Protein AF-A0A521JVL0-F1 (afdb_monomer_lite)

Radius of gyration: 16.1 Å; chains: 1; bounding box: 39×30×49 Å

Sequence (131 aa):
MHHPGLHKSHHSSQDGKTDFMKRCHPILRPGGVFVVFDPYPGDGETREAFVRRWWTHIQETWKDLSPEELTLVHDHIMGCDFPESPSTLDDFAHKAGLRGRKPSGHRRMVFMPCAHSLRDDGAPVCVRRAG

Foldseek 3Di:
DDDPDDDPQQQDDLVRLLVVLLVVFVVADFQGEDEDEDAADAVVGDLVNRLVVVLVVCVVPVPPDDPVRNVVVNCCSVPRGRHYHPVSSQVSNVSSQEHDDDPDRGYYYDYDYPQPVADPVSDGPRPDDDD

pLDDT: mean 73.32, std 21.66, range [28.56, 94.94]

Secondary structure (DSSP, 8-state):
----PPP-GGGS-HHHHHHHHHHHHHHSPTT-EEEEES--PPTT--HHHHHHHHHHHHHHH-TTS-HHHHHHHHHHHHHH-----HHHHHHHHHHTT-B-S-SSSS-EEEEE--TTSS-TT------PPP-

Structure (mmCIF, N/CA/C/O backbone):
data_AF-A0A521JVL0-F1
#
_entry.id   AF-A0A521JVL0-F1
#
loop_
_atom_site.group_PDB
_atom_site.id
_atom_site.type_symbol
_atom_site.label_atom_id
_atom_site.label_alt_id
_atom_site.label_comp_id
_atom_site.label_asym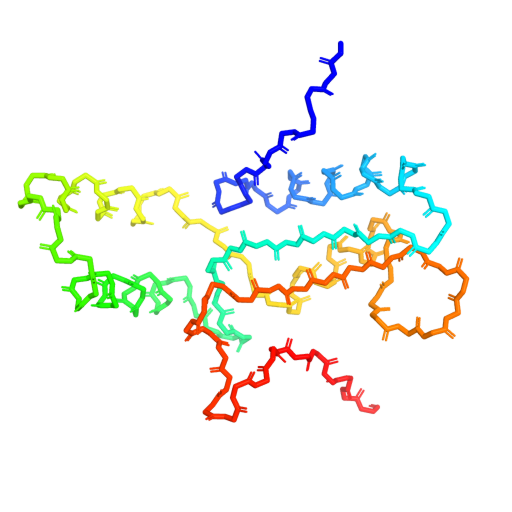_id
_atom_site.label_entity_id
_atom_site.label_seq_id
_atom_site.pdbx_PDB_ins_code
_atom_site.Cartn_x
_atom_site.Cartn_y
_atom_site.Cartn_z
_atom_site.occupancy
_atom_site.B_iso_or_equiv
_atom_site.auth_seq_id
_atom_site.auth_comp_id
_atom_site.auth_asym_id
_atom_site.auth_atom_id
_atom_site.pdbx_PDB_model_num
ATOM 1 N N . MET A 1 1 ? -26.092 3.501 -6.195 1.00 28.56 1 MET A N 1
ATOM 2 C CA . MET A 1 1 ? -25.568 2.157 -5.869 1.00 28.56 1 MET A CA 1
ATOM 3 C C . MET A 1 1 ? -24.051 2.229 -5.939 1.00 28.56 1 MET A C 1
ATOM 5 O O . MET A 1 1 ? -23.532 2.439 -7.024 1.00 28.56 1 MET A O 1
ATOM 9 N N . HIS A 1 2 ? -23.343 2.151 -4.811 1.00 35.19 2 HIS A N 1
ATOM 10 C CA . HIS A 1 2 ? -21.887 1.994 -4.842 1.00 35.19 2 HIS A CA 1
ATOM 11 C C . HIS A 1 2 ? -21.589 0.514 -5.082 1.00 35.19 2 HIS A C 1
ATOM 13 O O . HIS A 1 2 ? -21.982 -0.327 -4.274 1.00 35.19 2 HIS A O 1
ATOM 19 N N . HIS A 1 3 ? -20.938 0.197 -6.203 1.00 31.67 3 HIS A N 1
ATOM 20 C CA . HIS A 1 3 ? -20.273 -1.093 -6.379 1.00 31.67 3 HIS A CA 1
ATOM 21 C C . HIS A 1 3 ? -19.390 -1.361 -5.144 1.00 31.67 3 HIS A C 1
ATOM 23 O O . HIS A 1 3 ? -18.802 -0.403 -4.628 1.00 31.67 3 HIS A O 1
ATOM 29 N N . PRO A 1 4 ? -19.238 -2.614 -4.676 1.00 40.88 4 PRO A N 1
ATOM 30 C CA . PRO A 1 4 ? -18.124 -2.987 -3.809 1.00 40.88 4 PRO A CA 1
ATOM 31 C C . PRO A 1 4 ? -16.837 -2.860 -4.639 1.00 40.88 4 PRO A C 1
ATOM 33 O O . PRO A 1 4 ? -16.319 -3.828 -5.182 1.00 40.88 4 PRO A O 1
ATOM 36 N N . GLY A 1 5 ? -16.414 -1.621 -4.870 1.00 44.88 5 GLY A N 1
ATOM 37 C CA . GLY A 1 5 ? -15.271 -1.283 -5.692 1.00 44.88 5 GLY A CA 1
ATOM 38 C C . GLY A 1 5 ? -14.002 -1.506 -4.894 1.00 44.88 5 GLY A C 1
ATOM 39 O O . GLY A 1 5 ? -13.905 -1.074 -3.744 1.00 44.88 5 GLY A O 1
ATOM 40 N N . LEU A 1 6 ? -13.029 -2.163 -5.518 1.00 50.97 6 LEU A N 1
ATOM 41 C CA . LEU A 1 6 ? -11.646 -2.116 -5.069 1.00 50.97 6 LEU A CA 1
ATOM 42 C C . LEU A 1 6 ? -11.224 -0.645 -4.992 1.00 50.97 6 LEU A C 1
ATOM 44 O O . LEU A 1 6 ? -11.229 0.071 -5.993 1.00 50.97 6 LEU A O 1
ATOM 48 N N . HIS A 1 7 ? -10.909 -0.183 -3.787 1.00 60.09 7 HIS A N 1
ATOM 49 C CA . HIS A 1 7 ? -10.315 1.127 -3.583 1.00 60.09 7 HIS A CA 1
ATOM 50 C C . HIS A 1 7 ? -8.814 1.008 -3.844 1.00 60.09 7 HIS A C 1
ATOM 52 O O . HIS A 1 7 ? -8.158 0.168 -3.231 1.00 60.09 7 HIS A O 1
ATOM 58 N N . LYS A 1 8 ? -8.272 1.827 -4.753 1.00 67.94 8 LYS A N 1
ATOM 59 C CA . LYS A 1 8 ? -6.827 1.884 -5.002 1.00 67.94 8 LYS A CA 1
ATOM 60 C C . LYS A 1 8 ? -6.152 2.599 -3.833 1.00 67.94 8 LYS A C 1
ATOM 62 O O . LYS A 1 8 ? -6.023 3.825 -3.835 1.00 67.94 8 LYS A O 1
ATOM 67 N N . SER A 1 9 ? -5.795 1.842 -2.797 1.00 66.94 9 SER A N 1
ATOM 68 C CA . SER A 1 9 ? -5.225 2.395 -1.569 1.00 66.94 9 SER A CA 1
ATOM 69 C C . SER A 1 9 ? -3.905 3.110 -1.827 1.00 66.94 9 SER A C 1
ATOM 71 O O . SER A 1 9 ? -3.751 4.225 -1.340 1.00 66.94 9 SER A O 1
ATOM 73 N N . HIS A 1 10 ? -3.000 2.554 -2.633 1.00 73.25 10 HIS A N 1
ATOM 74 C CA . HIS A 1 10 ? -1.709 3.177 -2.936 1.00 73.25 10 HIS A CA 1
ATOM 75 C C . HIS A 1 10 ? -1.809 4.543 -3.643 1.00 73.25 10 HIS A C 1
ATOM 77 O O . HIS A 1 10 ? -0.880 5.327 -3.519 1.00 73.25 10 HIS A O 1
ATOM 83 N N . HIS A 1 11 ? -2.921 4.902 -4.300 1.00 76.62 11 HIS A N 1
ATOM 84 C CA . HIS A 1 11 ? -3.110 6.252 -4.885 1.00 76.62 11 HIS A CA 1
ATOM 85 C C . HIS A 1 11 ? -3.749 7.259 -3.932 1.00 76.62 11 HIS A C 1
ATOM 87 O O . HIS A 1 11 ? -3.858 8.443 -4.246 1.00 76.62 11 HIS A O 1
ATOM 93 N N . SER A 1 12 ? -4.239 6.792 -2.789 1.00 77.88 12 SER A N 1
ATOM 94 C CA . SER A 1 12 ? -5.043 7.609 -1.888 1.00 77.88 12 SER A CA 1
ATOM 95 C C . SER A 1 12 ? -4.184 8.255 -0.810 1.00 77.88 12 SER A C 1
ATOM 97 O O . SER A 1 12 ? -3.255 7.644 -0.282 1.00 77.88 12 SER A O 1
ATOM 99 N N . SER A 1 13 ? -4.533 9.485 -0.431 1.00 84.50 13 SER A N 1
ATOM 100 C CA . SER A 1 13 ? -3.928 10.140 0.728 1.00 84.50 13 SER A CA 1
ATOM 101 C C . SER A 1 13 ? -4.231 9.371 2.018 1.00 84.50 13 SER A C 1
ATOM 103 O O . SER A 1 13 ? -5.200 8.609 2.102 1.00 84.50 13 SER A O 1
ATOM 105 N N . GLN A 1 14 ? -3.427 9.608 3.054 1.00 86.00 14 GLN A N 1
ATOM 106 C CA . GLN A 1 14 ? -3.649 9.043 4.389 1.00 86.00 14 GLN A CA 1
ATOM 107 C C . GLN A 1 14 ? -5.054 9.353 4.933 1.00 86.00 14 GLN A C 1
ATOM 109 O O . GLN A 1 14 ? -5.749 8.458 5.427 1.00 86.00 14 GLN A O 1
ATOM 114 N N . ASP A 1 15 ? -5.509 10.596 4.763 1.00 85.81 15 ASP A N 1
ATOM 115 C CA . ASP A 1 15 ? -6.858 11.021 5.148 1.00 85.81 15 ASP A CA 1
ATOM 116 C C . ASP A 1 15 ? -7.928 10.282 4.340 1.00 85.81 15 ASP A C 1
ATOM 118 O O . ASP A 1 15 ? -8.887 9.757 4.908 1.00 85.81 15 ASP A O 1
ATOM 122 N N . GLY A 1 16 ? -7.724 10.140 3.026 1.00 86.69 16 GLY A N 1
ATOM 123 C CA . GLY A 1 16 ? -8.625 9.397 2.147 1.00 86.69 16 GLY A CA 1
ATOM 124 C C . GLY A 1 16 ? -8.783 7.931 2.562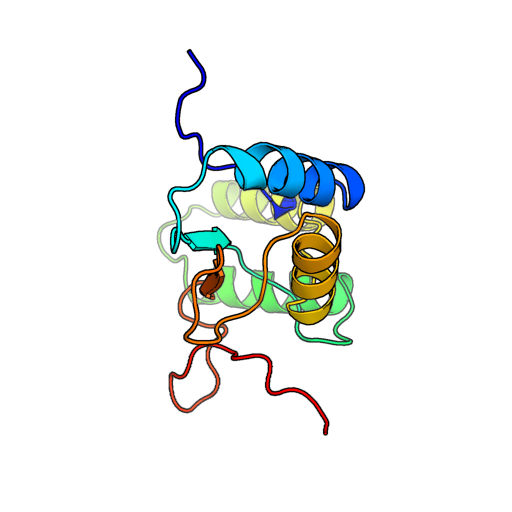 1.00 86.69 16 GLY A C 1
ATOM 125 O O . GLY A 1 16 ? -9.910 7.427 2.616 1.00 86.69 16 GLY A O 1
ATOM 126 N N . LYS A 1 17 ? -7.676 7.270 2.928 1.00 88.44 17 LYS A N 1
ATOM 127 C CA . LYS A 1 17 ? -7.663 5.891 3.449 1.00 88.44 17 LYS A CA 1
ATOM 128 C C . LYS A 1 17 ? -8.434 5.792 4.765 1.00 88.44 17 LYS A C 1
ATOM 130 O O . LYS A 1 17 ? -9.303 4.929 4.908 1.00 88.44 17 LYS A O 1
ATOM 135 N N . THR A 1 18 ? -8.168 6.702 5.703 1.00 88.56 18 THR A N 1
ATOM 136 C CA . THR A 1 18 ? -8.845 6.737 7.008 1.00 88.56 18 THR A CA 1
ATOM 137 C C . THR A 1 18 ? -10.350 6.958 6.850 1.00 88.56 18 THR A C 1
ATOM 139 O O . THR A 1 18 ? -11.160 6.250 7.453 1.00 88.56 18 THR A O 1
ATOM 142 N N . ASP A 1 19 ? -10.753 7.900 6.002 1.00 89.38 19 ASP A N 1
ATOM 143 C CA . ASP A 1 19 ? -12.159 8.194 5.738 1.00 89.38 19 ASP A CA 1
ATOM 144 C C . ASP A 1 19 ? -12.871 7.049 5.018 1.00 89.38 19 ASP A C 1
ATOM 146 O O . ASP A 1 19 ? -14.039 6.762 5.297 1.00 89.38 19 ASP A O 1
ATOM 150 N N . PHE A 1 20 ? -12.181 6.356 4.109 1.00 89.12 20 PHE A N 1
ATOM 151 C CA . PHE A 1 20 ? -12.711 5.151 3.483 1.00 89.12 20 PHE A CA 1
ATOM 152 C C . PHE A 1 20 ? -12.970 4.060 4.525 1.00 89.12 20 PHE A C 1
ATOM 154 O O . PHE A 1 20 ? -14.087 3.546 4.598 1.00 89.12 20 PHE A O 1
ATOM 161 N N . MET A 1 21 ? -12.003 3.787 5.404 1.00 89.56 21 MET A N 1
ATOM 162 C CA . MET A 1 21 ? -12.176 2.831 6.501 1.00 89.56 21 MET A CA 1
ATOM 163 C C . MET A 1 21 ? -13.330 3.226 7.435 1.00 89.56 21 MET A C 1
ATOM 165 O O . MET A 1 21 ? -14.131 2.365 7.801 1.00 89.56 21 MET A O 1
ATOM 169 N N . LYS A 1 22 ? -13.485 4.517 7.770 1.00 90.25 22 LYS A N 1
ATOM 170 C CA . LYS A 1 22 ? -14.612 5.025 8.581 1.00 90.25 22 LYS A CA 1
ATOM 171 C C . LYS A 1 22 ? -15.965 4.785 7.915 1.00 90.25 22 LYS A C 1
ATOM 173 O O . LYS A 1 22 ? -16.915 4.410 8.596 1.00 90.25 22 LYS A O 1
ATOM 178 N N . ARG A 1 23 ? -16.063 4.972 6.594 1.00 90.31 23 ARG A N 1
ATOM 179 C CA . ARG A 1 23 ? -17.286 4.692 5.815 1.00 90.31 23 ARG A CA 1
ATOM 180 C C . ARG A 1 23 ? -17.572 3.195 5.705 1.00 90.31 23 ARG A C 1
ATOM 182 O O . ARG A 1 23 ? -18.732 2.791 5.740 1.00 90.31 23 ARG A O 1
ATOM 189 N N . CYS A 1 24 ? -16.530 2.369 5.620 1.00 88.25 24 CYS A N 1
ATOM 190 C CA . CYS A 1 24 ? -16.659 0.914 5.630 1.00 88.25 24 CYS A CA 1
ATOM 191 C C . CYS A 1 24 ? -17.058 0.375 7.006 1.00 88.25 24 CYS A C 1
ATOM 193 O O . CYS A 1 24 ? -17.818 -0.592 7.081 1.00 88.25 24 CYS A O 1
ATOM 195 N N . HIS A 1 25 ? -16.588 0.999 8.091 1.00 87.44 25 HIS A N 1
ATOM 196 C CA . HIS A 1 25 ? -16.834 0.520 9.444 1.00 87.44 25 HIS A CA 1
ATOM 197 C C . HIS A 1 25 ? -18.308 0.202 9.706 1.00 87.44 25 HIS A C 1
ATOM 199 O O . HIS A 1 25 ? -18.516 -0.947 10.062 1.00 87.44 25 HIS A O 1
ATOM 205 N N . PRO A 1 26 ? -19.319 1.080 9.501 1.00 88.06 26 PRO A N 1
ATOM 206 C CA . PRO A 1 26 ? -20.729 0.809 9.823 1.00 88.06 26 PRO A CA 1
ATOM 207 C C . PRO A 1 26 ? -21.441 -0.179 8.884 1.00 88.06 26 PRO A C 1
ATOM 209 O O . PRO A 1 26 ? -22.417 -0.800 9.311 1.00 88.06 26 PRO A O 1
ATOM 212 N N . ILE A 1 27 ? -20.943 -0.420 7.668 1.00 90.50 27 ILE A N 1
ATOM 213 C CA . ILE A 1 27 ? -21.595 -1.325 6.698 1.00 90.50 27 ILE A CA 1
ATOM 214 C C . ILE A 1 27 ? -21.162 -2.792 6.823 1.00 90.50 27 ILE A C 1
ATOM 216 O O . ILE A 1 27 ? -21.832 -3.682 6.300 1.00 90.50 27 ILE A O 1
ATOM 220 N N . LEU A 1 28 ? -20.061 -3.076 7.524 1.00 85.19 28 LEU A N 1
ATOM 221 C CA . LEU A 1 28 ? -19.655 -4.455 7.802 1.00 85.19 28 LEU A CA 1
ATOM 222 C C . LEU A 1 28 ? -20.703 -5.173 8.674 1.00 85.19 28 LEU A C 1
ATOM 224 O O . LEU A 1 28 ? -21.354 -4.585 9.530 1.00 85.19 28 LEU A O 1
ATOM 228 N N . ARG A 1 29 ? -20.877 -6.483 8.510 1.00 83.12 29 ARG A N 1
ATOM 229 C CA . ARG A 1 29 ? -21.677 -7.259 9.476 1.00 83.12 29 ARG A CA 1
ATOM 230 C C . ARG A 1 29 ? -20.923 -7.352 10.812 1.00 83.12 29 ARG A C 1
ATOM 232 O O . ARG A 1 29 ? -19.697 -7.214 10.814 1.00 83.12 29 ARG A O 1
ATOM 239 N N . PRO A 1 30 ? -21.591 -7.603 11.953 1.00 77.94 30 PRO A N 1
ATOM 240 C CA . PRO A 1 30 ? -20.894 -8.024 13.168 1.00 77.94 30 PRO A CA 1
ATOM 241 C C . PRO A 1 30 ? -19.926 -9.179 12.858 1.00 77.94 30 PRO A C 1
ATOM 243 O O . PRO A 1 30 ? -20.304 -10.144 12.199 1.00 77.94 30 PRO A O 1
ATOM 246 N N . GLY A 1 31 ? -18.657 -9.041 13.254 1.00 76.69 31 GLY A N 1
ATOM 247 C CA . GLY A 1 31 ? -17.590 -9.994 12.910 1.00 76.69 31 GLY A CA 1
ATOM 248 C C . GLY A 1 31 ? -17.080 -9.945 11.459 1.00 76.69 31 GLY A C 1
ATOM 249 O O . GLY A 1 31 ? -16.192 -10.723 11.111 1.00 76.69 31 GLY A O 1
ATOM 250 N N . GLY A 1 32 ? -17.600 -9.041 10.624 1.00 80.19 32 GLY A N 1
ATOM 251 C CA . GLY A 1 32 ? -17.136 -8.801 9.259 1.00 80.19 32 GLY A CA 1
ATOM 252 C C . GLY A 1 32 ? -15.698 -8.286 9.209 1.00 80.19 32 GLY A C 1
ATOM 253 O O . GLY A 1 32 ? -15.187 -7.728 10.185 1.00 80.19 32 GLY A O 1
ATOM 254 N N . VAL A 1 33 ? -15.050 -8.486 8.062 1.00 81.19 33 VAL A N 1
ATOM 255 C CA . VAL A 1 33 ? -13.628 -8.196 7.858 1.00 81.19 33 VAL A CA 1
ATOM 256 C C . VAL A 1 33 ? -13.457 -7.162 6.747 1.00 81.19 33 VAL A C 1
ATOM 258 O O . VAL A 1 33 ? -14.015 -7.323 5.666 1.00 81.19 33 VAL A O 1
ATOM 261 N N . PHE A 1 34 ? -12.672 -6.124 7.015 1.00 82.62 34 PHE A N 1
ATOM 262 C CA . PHE A 1 34 ? -12.102 -5.227 6.017 1.00 82.62 34 PHE A CA 1
ATOM 263 C C . PHE A 1 34 ? -10.732 -5.769 5.596 1.00 82.62 34 PHE A C 1
ATOM 265 O O . PHE A 1 34 ? -9.881 -6.019 6.449 1.00 82.62 34 PHE A O 1
ATOM 272 N N . VAL A 1 35 ? -10.521 -5.996 4.303 1.00 80.38 35 VAL A N 1
ATOM 273 C CA . VAL A 1 35 ? -9.260 -6.544 3.785 1.00 80.38 35 VAL A CA 1
ATOM 274 C C . VAL A 1 35 ? -8.568 -5.472 2.960 1.00 80.38 35 VAL A C 1
ATOM 276 O O . VAL A 1 35 ? -9.176 -4.925 2.043 1.00 80.38 35 VAL A O 1
ATOM 279 N N . VAL A 1 36 ? -7.306 -5.194 3.286 1.00 77.25 36 VAL A N 1
ATOM 280 C CA . VAL A 1 36 ? -6.414 -4.393 2.440 1.00 77.25 36 VAL A CA 1
ATOM 281 C C . VAL A 1 36 ? -5.476 -5.352 1.722 1.00 77.25 36 VAL A C 1
ATOM 283 O O . VAL A 1 36 ? -4.820 -6.178 2.364 1.00 77.25 36 VAL A O 1
ATOM 286 N N . PHE A 1 37 ? -5.444 -5.244 0.397 1.00 78.12 37 PHE A N 1
ATOM 287 C CA . PHE A 1 37 ? -4.575 -6.019 -0.478 1.00 78.12 37 PHE A CA 1
ATOM 288 C C . PHE A 1 37 ? -3.805 -5.047 -1.370 1.00 78.12 37 PHE A C 1
ATOM 290 O O . PHE A 1 37 ? -4.382 -4.460 -2.282 1.00 78.12 37 PHE A O 1
ATOM 297 N N . ASP A 1 38 ? -2.534 -4.833 -1.044 1.00 77.25 38 ASP A N 1
ATOM 298 C CA . ASP A 1 38 ? -1.652 -3.861 -1.700 1.00 77.25 38 ASP A CA 1
ATOM 299 C C . ASP A 1 38 ? -0.189 -4.247 -1.413 1.00 77.25 38 ASP A C 1
ATOM 301 O O . ASP A 1 38 ? 0.063 -4.852 -0.363 1.00 77.25 38 ASP A O 1
ATOM 305 N N . PRO A 1 39 ? 0.798 -3.929 -2.272 1.00 81.75 39 PRO A N 1
ATOM 306 C CA . PRO A 1 39 ? 2.184 -3.902 -1.834 1.00 81.75 39 PRO A CA 1
ATOM 307 C C . PRO A 1 39 ? 2.378 -2.758 -0.826 1.00 81.75 39 PRO A C 1
ATOM 309 O O . PRO A 1 39 ? 1.870 -1.652 -1.003 1.00 81.75 39 PRO A O 1
ATOM 312 N N . TYR A 1 40 ? 3.112 -3.033 0.249 1.00 84.88 40 TYR A N 1
ATOM 313 C CA . TYR A 1 40 ? 3.345 -2.071 1.323 1.00 84.88 40 TYR A CA 1
ATOM 314 C C . TYR A 1 40 ? 4.814 -2.036 1.759 1.00 84.88 40 TYR A C 1
ATOM 316 O O . TYR A 1 40 ? 5.513 -3.058 1.677 1.00 84.88 40 TYR A O 1
ATOM 324 N N . PRO A 1 41 ? 5.298 -0.874 2.229 1.00 86.62 41 PRO A N 1
ATOM 325 C CA . PRO A 1 41 ? 6.599 -0.761 2.860 1.00 86.62 41 PRO A CA 1
ATOM 326 C C . PRO A 1 41 ? 6.615 -1.524 4.184 1.00 86.62 41 PRO A C 1
ATOM 328 O O . PRO A 1 41 ? 5.600 -1.637 4.875 1.00 86.62 41 PRO A O 1
ATOM 331 N N . GLY A 1 42 ? 7.781 -2.044 4.552 1.00 84.44 42 GLY A N 1
ATOM 332 C CA . GLY A 1 42 ? 8.023 -2.492 5.919 1.00 84.44 42 GLY A CA 1
ATOM 333 C C . GLY A 1 42 ? 7.928 -1.327 6.910 1.00 84.44 42 GLY A C 1
ATOM 334 O O . GLY A 1 42 ? 8.074 -0.162 6.540 1.00 84.44 42 GLY A O 1
ATOM 335 N N . ASP A 1 43 ? 7.706 -1.623 8.190 1.00 86.12 43 ASP A N 1
ATOM 336 C CA . ASP A 1 43 ? 7.736 -0.585 9.224 1.00 86.12 43 ASP A CA 1
ATOM 337 C C . ASP A 1 43 ? 9.129 0.069 9.280 1.00 86.12 43 ASP A C 1
ATOM 339 O O . ASP A 1 43 ? 10.142 -0.613 9.437 1.00 86.12 43 ASP A O 1
ATOM 343 N N . GLY A 1 44 ? 9.172 1.396 9.122 1.00 89.81 44 GLY A N 1
ATOM 344 C CA . GLY A 1 44 ? 10.409 2.185 9.052 1.00 89.81 44 GLY A CA 1
ATOM 345 C C . GLY A 1 44 ? 11.094 2.215 7.679 1.00 89.81 44 GLY A C 1
ATOM 346 O O . GLY A 1 44 ? 12.076 2.937 7.514 1.00 89.81 44 GLY A O 1
ATOM 347 N N . GLU A 1 45 ? 10.592 1.482 6.681 1.00 87.62 45 GLU A N 1
ATOM 348 C CA . GLU A 1 45 ? 11.080 1.581 5.304 1.00 87.62 45 GLU A CA 1
ATOM 349 C C . GLU A 1 45 ? 10.595 2.895 4.676 1.00 87.62 45 GLU A C 1
ATOM 351 O O . GLU A 1 45 ? 9.408 3.221 4.720 1.00 87.62 45 GLU A O 1
ATOM 356 N N . THR A 1 46 ? 11.510 3.667 4.082 1.00 92.00 46 THR A N 1
ATOM 357 C CA . THR A 1 46 ? 11.118 4.889 3.368 1.00 92.00 46 THR A CA 1
ATOM 358 C C . THR A 1 46 ? 10.415 4.540 2.062 1.00 92.00 46 THR A C 1
ATOM 360 O O . THR A 1 46 ? 10.654 3.483 1.468 1.00 92.00 46 THR A O 1
ATOM 363 N N . ARG A 1 47 ? 9.592 5.462 1.556 1.00 90.12 47 ARG A N 1
ATOM 364 C CA . ARG A 1 47 ? 8.919 5.293 0.263 1.00 90.12 47 ARG A CA 1
ATOM 365 C C . ARG A 1 47 ? 9.920 5.000 -0.855 1.00 90.12 47 ARG A C 1
ATOM 367 O O . ARG A 1 47 ? 9.692 4.102 -1.654 1.00 90.12 47 ARG A O 1
ATOM 374 N N . GLU A 1 48 ? 11.043 5.712 -0.888 1.00 92.12 48 GLU A N 1
ATOM 375 C CA . GLU A 1 48 ? 12.087 5.580 -1.912 1.00 92.12 48 GLU A CA 1
ATOM 376 C C . GLU A 1 48 ? 12.786 4.217 -1.856 1.00 92.12 48 GLU A C 1
ATOM 378 O O . GLU A 1 48 ? 13.198 3.677 -2.884 1.00 92.12 48 GLU A O 1
ATOM 383 N N . ALA A 1 49 ? 12.966 3.652 -0.660 1.00 90.38 49 ALA A N 1
ATOM 384 C CA . ALA A 1 49 ? 13.498 2.302 -0.503 1.00 90.38 49 ALA A CA 1
ATOM 385 C C . ALA A 1 49 ? 12.484 1.260 -0.995 1.00 90.38 49 ALA A C 1
ATOM 387 O O . ALA A 1 49 ? 12.839 0.391 -1.796 1.00 90.38 49 ALA A O 1
ATOM 388 N N . PHE A 1 50 ? 11.219 1.425 -0.607 1.00 89.25 50 PHE A N 1
ATOM 389 C CA . PHE A 1 50 ? 10.131 0.549 -1.017 1.00 89.25 50 PHE A CA 1
ATOM 390 C C . PHE A 1 50 ? 9.931 0.526 -2.537 1.00 89.25 50 PHE A C 1
ATOM 392 O O . PHE A 1 50 ? 9.962 -0.553 -3.126 1.00 89.25 50 PHE A O 1
ATOM 399 N N . VAL A 1 51 ? 9.771 1.682 -3.197 1.00 90.69 51 VAL A N 1
ATOM 400 C CA . VAL A 1 51 ? 9.484 1.722 -4.646 1.00 90.69 51 VAL A CA 1
ATOM 401 C C . VAL A 1 51 ? 10.634 1.150 -5.469 1.00 90.69 51 VAL A C 1
ATOM 403 O O . VAL A 1 51 ? 10.390 0.482 -6.468 1.00 90.69 51 VAL A O 1
ATOM 406 N N . ARG A 1 52 ? 11.889 1.322 -5.026 1.00 90.25 52 ARG A N 1
ATOM 407 C CA . ARG A 1 52 ? 13.051 0.689 -5.670 1.00 90.25 52 ARG A CA 1
ATOM 408 C C . ARG A 1 52 ? 13.009 -0.828 -5.540 1.00 90.25 52 ARG A C 1
ATOM 410 O O . ARG A 1 52 ? 13.149 -1.521 -6.541 1.00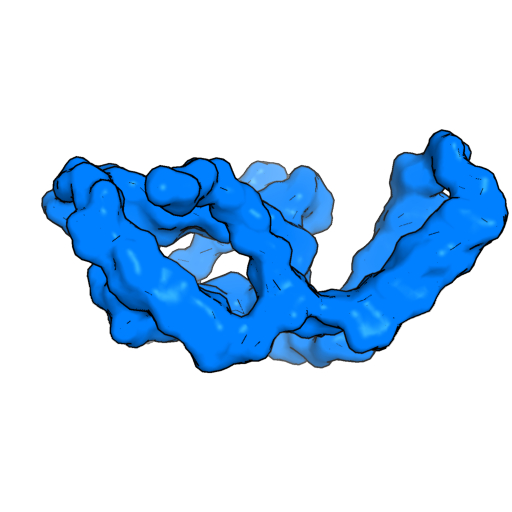 90.25 52 ARG A O 1
ATOM 417 N N . ARG A 1 53 ? 12.785 -1.346 -4.328 1.00 90.88 53 ARG A N 1
ATOM 418 C CA . ARG A 1 53 ? 12.657 -2.790 -4.077 1.00 90.88 53 ARG A CA 1
ATOM 419 C C . ARG A 1 53 ? 11.500 -3.396 -4.873 1.00 90.88 53 ARG A C 1
ATOM 421 O O . ARG A 1 53 ? 11.649 -4.465 -5.460 1.00 90.88 53 ARG A O 1
ATOM 428 N N . TRP A 1 54 ? 10.364 -2.706 -4.906 1.00 88.38 54 TRP A N 1
ATOM 429 C CA . TRP A 1 54 ? 9.187 -3.124 -5.659 1.00 88.38 54 TRP A CA 1
ATOM 430 C C . TRP A 1 54 ? 9.445 -3.129 -7.169 1.00 88.38 54 TRP A C 1
ATOM 432 O O . TRP A 1 54 ? 9.118 -4.101 -7.847 1.00 88.38 54 TRP A O 1
ATOM 442 N N . TRP A 1 55 ? 10.120 -2.101 -7.684 1.00 91.75 55 TRP A N 1
ATOM 443 C CA . TRP A 1 55 ? 10.503 -2.036 -9.089 1.00 91.75 55 TRP A CA 1
ATOM 444 C C . TRP A 1 55 ? 11.481 -3.145 -9.496 1.00 91.75 55 TRP A C 1
ATOM 446 O O . TRP A 1 55 ? 11.314 -3.753 -10.553 1.00 91.75 55 TRP A O 1
ATOM 456 N N . THR A 1 56 ? 12.473 -3.464 -8.657 1.00 89.19 56 THR A N 1
ATOM 457 C CA . THR A 1 56 ? 13.357 -4.622 -8.882 1.00 89.19 56 THR A CA 1
ATOM 458 C C . THR A 1 56 ? 12.544 -5.908 -9.028 1.00 89.19 56 THR A C 1
ATOM 460 O O . THR A 1 56 ? 12.723 -6.640 -9.998 1.00 89.19 56 THR A O 1
ATOM 463 N N . HIS A 1 57 ? 11.583 -6.140 -8.131 1.00 86.12 57 HIS A N 1
ATOM 464 C CA . HIS A 1 57 ? 10.734 -7.328 -8.184 1.00 86.12 57 HIS A CA 1
ATOM 465 C C . HIS A 1 57 ? 9.885 -7.404 -9.460 1.00 86.12 57 HIS A C 1
ATOM 467 O O . HIS A 1 57 ? 9.776 -8.472 -10.062 1.00 86.12 57 HIS A O 1
ATOM 473 N N . ILE A 1 58 ? 9.291 -6.291 -9.897 1.00 87.62 58 ILE A N 1
ATOM 474 C CA . ILE A 1 58 ? 8.502 -6.255 -11.136 1.00 87.62 58 ILE A CA 1
ATOM 475 C C . ILE A 1 58 ? 9.366 -6.646 -12.330 1.00 87.62 58 ILE A C 1
ATOM 477 O O . ILE A 1 58 ? 8.983 -7.531 -13.088 1.00 87.62 58 ILE A O 1
ATOM 481 N N . GLN A 1 59 ? 10.562 -6.072 -12.465 1.00 89.38 59 GLN A N 1
ATOM 482 C CA . GLN A 1 59 ? 11.471 -6.434 -13.557 1.00 89.38 59 GLN A CA 1
ATOM 483 C C . GLN A 1 59 ? 11.865 -7.919 -13.516 1.00 89.38 59 GLN A C 1
ATOM 485 O O . GLN A 1 59 ? 12.031 -8.571 -14.551 1.00 89.38 59 GLN A O 1
ATOM 490 N N . GLU A 1 60 ? 12.010 -8.485 -12.319 1.00 88.19 60 GLU A N 1
ATOM 491 C CA . GLU A 1 60 ? 12.365 -9.889 -12.123 1.00 88.19 60 GLU A CA 1
ATOM 492 C C . GLU A 1 60 ? 11.212 -10.858 -12.388 1.00 88.19 60 GLU A C 1
ATOM 494 O O . GLU A 1 60 ? 11.480 -11.986 -12.797 1.00 88.19 60 GLU A O 1
ATOM 499 N N . THR A 1 61 ? 9.956 -10.444 -12.213 1.00 86.94 61 THR A N 1
ATOM 500 C CA . THR A 1 61 ? 8.807 -11.368 -12.204 1.00 86.94 61 THR A CA 1
ATOM 501 C C . THR A 1 61 ? 7.785 -11.130 -13.311 1.00 86.94 61 THR A C 1
ATOM 503 O O . THR A 1 61 ? 7.150 -12.082 -13.756 1.00 86.94 61 THR A O 1
ATOM 506 N N . TRP A 1 62 ? 7.630 -9.901 -13.802 1.00 90.12 62 TRP A N 1
ATOM 507 C CA . TRP A 1 62 ? 6.648 -9.552 -14.830 1.00 90.12 62 TRP A CA 1
ATOM 508 C C . TRP A 1 62 ? 7.291 -9.673 -16.212 1.00 90.12 62 TRP A C 1
ATOM 510 O O . TRP A 1 62 ? 7.693 -8.688 -16.825 1.00 90.12 62 TRP A O 1
ATOM 520 N N . LYS A 1 63 ? 7.444 -10.919 -16.676 1.00 91.75 63 LYS A N 1
ATOM 521 C CA . LYS A 1 63 ? 8.155 -11.246 -17.926 1.00 91.75 63 LYS A CA 1
ATOM 522 C C . LYS A 1 63 ? 7.333 -11.065 -19.201 1.00 91.75 63 LYS A C 1
ATOM 524 O O . LYS A 1 63 ? 7.922 -11.028 -20.275 1.00 91.75 63 LYS A O 1
ATOM 529 N N . ASP A 1 64 ? 6.018 -10.927 -19.072 1.00 94.75 64 ASP A N 1
ATOM 530 C CA . ASP A 1 64 ? 5.099 -10.863 -20.213 1.00 94.75 64 ASP A CA 1
ATOM 531 C C . ASP A 1 64 ? 4.831 -9.431 -20.708 1.00 94.75 64 ASP A C 1
ATOM 533 O O . ASP A 1 64 ? 4.095 -9.253 -21.675 1.00 94.75 64 ASP A O 1
ATOM 537 N N . LEU A 1 65 ? 5.409 -8.413 -20.060 1.00 92.38 65 LEU A N 1
ATOM 538 C CA . LEU A 1 65 ? 5.241 -7.012 -20.449 1.00 92.38 65 LEU A CA 1
ATOM 539 C C . LEU A 1 65 ? 6.277 -6.576 -21.485 1.00 92.38 65 LEU A C 1
ATOM 541 O O . LEU A 1 65 ? 7.464 -6.903 -21.375 1.00 92.38 65 LEU A O 1
ATOM 545 N N . SER A 1 66 ? 5.840 -5.774 -22.455 1.00 94.12 66 SER A N 1
ATOM 546 C CA . SER A 1 66 ? 6.746 -5.106 -23.386 1.00 94.12 66 SER A CA 1
ATOM 547 C C . SER A 1 66 ? 7.620 -4.064 -22.666 1.00 94.12 66 SER A C 1
ATOM 549 O O . SER A 1 66 ? 7.271 -3.590 -21.578 1.00 94.12 66 SER A O 1
ATOM 551 N N . PRO A 1 67 ? 8.751 -3.649 -23.264 1.00 93.19 67 PRO A N 1
ATOM 552 C CA . PRO A 1 67 ? 9.556 -2.553 -22.728 1.00 93.19 67 PRO A CA 1
ATOM 553 C C . PRO A 1 67 ? 8.755 -1.260 -22.515 1.00 93.19 67 PRO A C 1
ATOM 555 O O . PRO A 1 67 ? 8.916 -0.601 -21.490 1.00 93.19 67 PRO A O 1
ATOM 558 N N . GLU A 1 68 ? 7.863 -0.915 -23.443 1.00 94.94 68 GLU A N 1
ATOM 559 C CA . GLU A 1 68 ? 7.006 0.270 -23.353 1.00 94.94 68 GLU A CA 1
ATOM 560 C C . GLU A 1 68 ? 5.994 0.152 -22.206 1.00 94.94 68 GLU A C 1
ATOM 562 O O . GLU A 1 68 ? 5.789 1.107 -21.456 1.00 94.94 68 GLU A O 1
ATOM 567 N N . GLU A 1 69 ? 5.388 -1.024 -22.027 1.00 93.56 69 GLU A N 1
ATOM 568 C CA . GLU A 1 69 ? 4.481 -1.292 -20.907 1.00 93.56 69 GLU A CA 1
ATOM 569 C C . GLU A 1 69 ? 5.215 -1.215 -19.563 1.00 93.56 69 GLU A C 1
ATOM 571 O O . GLU A 1 69 ? 4.700 -0.630 -18.609 1.00 93.56 69 GLU A O 1
ATOM 576 N N . LEU A 1 70 ? 6.447 -1.728 -19.492 1.00 92.56 70 LEU A N 1
ATOM 577 C CA . LEU A 1 70 ? 7.294 -1.606 -18.306 1.00 92.56 70 LEU A CA 1
ATOM 578 C C . LEU A 1 70 ? 7.626 -0.146 -17.985 1.00 92.56 70 LEU A C 1
ATOM 580 O O . LEU A 1 70 ? 7.578 0.230 -16.816 1.00 92.56 70 LEU A O 1
ATOM 584 N N . THR A 1 71 ? 7.909 0.695 -18.984 1.00 93.75 71 THR A N 1
ATOM 585 C CA . THR A 1 71 ? 8.109 2.136 -18.762 1.00 93.75 71 THR A CA 1
ATOM 586 C C . THR A 1 71 ? 6.865 2.789 -18.156 1.00 93.75 71 THR A C 1
ATOM 588 O O . THR A 1 71 ? 6.978 3.526 -17.178 1.00 93.75 71 THR A O 1
ATOM 591 N N . LEU A 1 72 ? 5.668 2.465 -18.659 1.00 92.81 72 LEU A N 1
ATOM 592 C CA . LEU A 1 72 ? 4.418 2.990 -18.097 1.00 92.81 72 LEU A CA 1
ATOM 593 C C . LEU A 1 72 ? 4.208 2.552 -16.640 1.00 92.81 72 LEU A C 1
ATOM 595 O O . LEU A 1 72 ? 3.786 3.356 -15.807 1.00 92.81 72 LEU A O 1
ATOM 599 N N . VAL A 1 73 ? 4.519 1.294 -16.316 1.00 91.50 73 VAL A N 1
ATOM 600 C CA . VAL A 1 73 ? 4.435 0.770 -14.943 1.00 91.50 73 VAL A CA 1
ATOM 601 C C . VAL A 1 73 ? 5.460 1.444 -14.030 1.00 91.50 73 VAL A C 1
ATOM 603 O O . VAL A 1 73 ? 5.120 1.816 -12.907 1.00 91.50 73 VAL A O 1
ATOM 606 N N . HIS A 1 74 ? 6.693 1.641 -14.497 1.00 93.31 74 HIS A N 1
ATOM 607 C CA . HIS A 1 74 ? 7.734 2.338 -13.744 1.00 93.31 74 HIS A CA 1
ATOM 608 C C . HIS A 1 74 ? 7.289 3.748 -13.355 1.00 93.31 74 HIS A C 1
ATOM 610 O O . HIS A 1 74 ? 7.290 4.102 -12.174 1.00 93.31 74 HIS A O 1
ATOM 616 N N . ASP A 1 75 ? 6.872 4.539 -14.341 1.00 92.25 75 ASP A N 1
ATOM 617 C CA . ASP A 1 75 ? 6.498 5.936 -14.128 1.00 92.25 75 ASP A CA 1
ATOM 618 C C . ASP A 1 75 ? 5.280 6.043 -13.208 1.00 92.25 75 ASP A C 1
ATOM 620 O O . ASP A 1 75 ? 5.229 6.908 -12.327 1.00 92.25 75 ASP A O 1
ATOM 624 N N . HIS A 1 76 ? 4.341 5.103 -13.344 1.00 89.00 76 HIS A N 1
ATOM 625 C CA . HIS A 1 76 ? 3.211 4.966 -12.439 1.00 89.00 76 HIS A CA 1
ATOM 626 C C . HIS A 1 76 ? 3.649 4.735 -10.991 1.00 89.00 76 HIS A C 1
ATOM 628 O O . HIS A 1 76 ? 3.244 5.479 -10.104 1.00 89.00 76 HIS A O 1
ATOM 634 N N . ILE A 1 77 ? 4.503 3.746 -10.736 1.00 88.75 77 ILE A N 1
ATOM 635 C CA . ILE A 1 77 ? 4.932 3.405 -9.374 1.00 88.75 77 ILE A CA 1
ATOM 636 C C . ILE A 1 77 ? 5.702 4.567 -8.747 1.00 88.75 77 ILE A C 1
ATOM 638 O O . ILE A 1 77 ? 5.441 4.973 -7.613 1.00 88.75 77 ILE A O 1
ATOM 642 N N . MET A 1 78 ? 6.637 5.150 -9.494 1.00 88.31 78 MET A N 1
ATOM 643 C CA . MET A 1 78 ? 7.491 6.213 -8.971 1.00 88.31 78 MET A CA 1
ATOM 644 C C . MET A 1 78 ? 6.713 7.507 -8.704 1.00 88.31 78 MET A C 1
ATOM 646 O O . MET A 1 78 ? 7.002 8.200 -7.723 1.00 88.31 78 MET A O 1
ATOM 650 N N . GLY A 1 79 ? 5.718 7.827 -9.538 1.00 87.38 79 GLY A N 1
ATOM 651 C CA . GLY A 1 79 ? 4.946 9.067 -9.447 1.00 87.38 79 GLY A CA 1
ATOM 652 C C . GLY A 1 79 ? 3.638 8.972 -8.658 1.00 87.38 79 GLY A C 1
ATOM 653 O O . GLY A 1 79 ? 3.197 9.976 -8.100 1.00 87.38 79 GLY A O 1
ATOM 654 N N . CYS A 1 80 ? 3.009 7.797 -8.609 1.00 86.00 80 CYS A N 1
ATOM 655 C CA . CYS A 1 80 ? 1.632 7.644 -8.132 1.00 86.00 80 CYS A CA 1
ATOM 656 C C . CYS A 1 80 ? 1.481 6.731 -6.912 1.00 86.00 80 CYS A C 1
ATOM 658 O O . CYS A 1 80 ? 0.460 6.847 -6.233 1.00 86.00 80 CYS A O 1
ATOM 660 N N . ASP A 1 81 ? 2.449 5.864 -6.599 1.00 84.94 81 ASP A N 1
ATOM 661 C CA . ASP A 1 81 ? 2.313 4.949 -5.462 1.00 84.94 81 ASP A CA 1
ATOM 662 C C . ASP A 1 81 ? 2.760 5.613 -4.155 1.00 84.94 81 ASP A C 1
ATOM 664 O O . ASP A 1 81 ? 3.913 6.018 -3.983 1.00 84.94 81 ASP A O 1
ATOM 668 N N . PHE A 1 82 ? 1.836 5.681 -3.201 1.00 85.75 82 PHE A N 1
ATOM 669 C CA . PHE A 1 82 ? 2.018 6.164 -1.832 1.00 85.75 82 PHE A CA 1
ATOM 670 C C . PHE A 1 82 ? 1.451 5.140 -0.835 1.00 85.75 82 PHE A C 1
ATOM 672 O O . PHE A 1 82 ? 0.442 5.403 -0.172 1.00 85.75 82 PHE A O 1
ATOM 679 N N . PRO A 1 83 ? 2.022 3.928 -0.753 1.00 87.31 83 PRO A N 1
ATOM 680 C CA . PRO A 1 83 ? 1.567 2.919 0.194 1.00 87.31 83 PRO A CA 1
ATOM 681 C C . PRO A 1 83 ? 1.982 3.269 1.625 1.00 87.31 83 PRO A C 1
ATOM 683 O O . PRO A 1 83 ? 2.974 3.956 1.852 1.00 87.31 83 PRO A O 1
ATOM 686 N N . GLU A 1 84 ? 1.223 2.762 2.593 1.00 88.88 84 GLU A N 1
ATOM 687 C CA . GLU A 1 84 ? 1.544 2.902 4.017 1.00 88.88 84 GLU A CA 1
ATOM 688 C C . GLU A 1 84 ? 2.031 1.575 4.586 1.00 88.88 84 GLU A C 1
ATOM 690 O O . GLU A 1 84 ? 1.638 0.509 4.103 1.00 88.88 84 GLU A O 1
ATOM 695 N N . SER A 1 85 ? 2.822 1.636 5.654 1.00 87.00 85 SER A N 1
ATOM 696 C CA . SER A 1 85 ? 3.255 0.435 6.359 1.00 87.00 85 SER A CA 1
ATOM 697 C C . SER A 1 85 ? 2.092 -0.247 7.100 1.00 87.00 85 SER A C 1
ATOM 699 O O . SER A 1 85 ? 1.061 0.381 7.380 1.00 87.00 85 SER A O 1
ATOM 701 N N . PRO A 1 86 ? 2.245 -1.529 7.482 1.00 84.06 86 PRO A N 1
ATOM 702 C CA . PRO A 1 86 ? 1.247 -2.237 8.276 1.00 84.06 86 PRO A CA 1
ATOM 703 C C . PRO A 1 86 ? 0.871 -1.519 9.577 1.00 84.06 86 PRO A C 1
ATOM 705 O O . PRO A 1 86 ? -0.316 -1.451 9.897 1.00 84.06 86 PRO A O 1
ATOM 708 N N . SER A 1 87 ? 1.842 -0.961 10.314 1.00 86.12 87 SER A N 1
ATOM 709 C CA . SER A 1 87 ? 1.554 -0.224 11.556 1.00 86.12 87 SER A CA 1
ATOM 710 C C . SER A 1 87 ? 0.738 1.045 11.302 1.00 86.12 87 SER A C 1
ATOM 712 O O . SER A 1 87 ? -0.261 1.277 11.978 1.00 86.12 87 SER A O 1
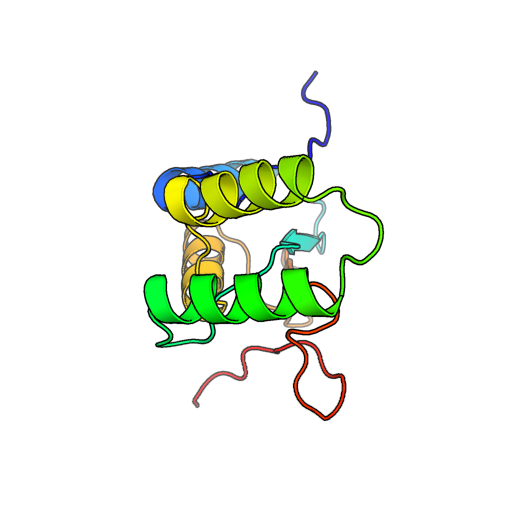ATOM 714 N N . THR A 1 88 ? 1.081 1.820 10.270 1.00 89.00 88 THR A N 1
ATOM 715 C CA . THR A 1 88 ? 0.325 3.019 9.888 1.00 89.00 88 THR A CA 1
ATOM 716 C C . THR A 1 88 ? -1.108 2.683 9.465 1.00 89.00 88 THR A C 1
ATOM 718 O O . THR A 1 88 ? -2.054 3.369 9.856 1.00 89.00 88 THR A O 1
ATOM 721 N N . LEU A 1 89 ? -1.309 1.600 8.710 1.00 87.50 89 LEU A N 1
ATOM 722 C CA . LEU A 1 89 ? -2.655 1.157 8.344 1.00 87.50 89 LEU A CA 1
ATOM 723 C C . LEU A 1 89 ? -3.455 0.652 9.558 1.00 87.50 89 LEU A C 1
ATOM 725 O O . LEU A 1 89 ? -4.668 0.869 9.610 1.00 87.50 89 LEU A O 1
ATOM 729 N N . ASP A 1 90 ? -2.808 -0.002 10.530 1.00 86.56 90 ASP A N 1
ATOM 730 C CA . ASP A 1 90 ? -3.445 -0.421 11.789 1.00 86.56 90 ASP A CA 1
ATOM 731 C C . ASP A 1 90 ? -3.924 0.794 12.593 1.00 86.56 90 ASP A C 1
ATOM 733 O O . ASP A 1 90 ? -5.068 0.820 13.055 1.00 86.56 90 ASP A O 1
ATOM 737 N N . ASP A 1 91 ? -3.118 1.856 12.651 1.00 89.31 91 ASP A N 1
ATOM 738 C CA . ASP A 1 91 ? -3.509 3.126 13.265 1.00 89.31 91 ASP A CA 1
ATOM 739 C C . ASP A 1 91 ? -4.723 3.755 12.569 1.00 89.31 91 ASP A C 1
ATOM 741 O O . ASP A 1 91 ? -5.642 4.250 13.233 1.00 89.31 91 ASP A O 1
ATOM 745 N N . PHE A 1 92 ? -4.773 3.730 11.233 1.00 90.12 92 PHE A N 1
ATOM 746 C CA . PHE A 1 92 ? -5.914 4.258 10.473 1.00 90.12 92 PHE A CA 1
ATOM 747 C C . PHE A 1 92 ? -7.188 3.472 10.764 1.00 90.12 92 PHE A C 1
ATOM 749 O O . PHE A 1 92 ? -8.248 4.054 11.009 1.00 90.12 92 PHE A O 1
ATOM 756 N N . ALA A 1 93 ? -7.080 2.148 10.807 1.00 87.31 93 ALA A N 1
ATOM 757 C CA . ALA A 1 93 ? -8.192 1.269 11.123 1.00 87.31 93 ALA A CA 1
ATOM 758 C C . ALA A 1 93 ? -8.691 1.473 12.555 1.00 87.31 93 ALA A C 1
ATOM 760 O O . ALA A 1 93 ? -9.901 1.569 12.775 1.00 87.31 93 ALA A O 1
ATOM 761 N N . HIS A 1 94 ? -7.774 1.629 13.512 1.00 87.31 94 HIS A N 1
ATOM 762 C CA . HIS A 1 94 ? -8.101 1.958 14.893 1.00 87.31 94 HIS A CA 1
ATOM 763 C C . HIS A 1 94 ? -8.857 3.286 14.999 1.00 87.31 94 HIS A C 1
ATOM 765 O O . HIS A 1 94 ? -9.909 3.338 15.644 1.00 87.31 94 HIS A O 1
ATOM 771 N N . LYS A 1 95 ? -8.397 4.334 14.303 1.00 88.62 95 LYS A N 1
ATOM 772 C CA . LYS A 1 95 ? -9.105 5.625 14.198 1.00 88.62 95 LYS A CA 1
ATOM 773 C C . LYS A 1 95 ? -10.470 5.499 13.511 1.00 88.62 95 LYS A C 1
ATOM 775 O O . LYS A 1 95 ? -11.365 6.302 13.771 1.00 88.62 95 LYS A O 1
ATOM 780 N N . ALA A 1 96 ? -10.643 4.501 12.647 1.00 87.12 96 ALA A N 1
ATOM 781 C CA . ALA A 1 96 ? -11.894 4.204 11.957 1.00 87.12 96 ALA A CA 1
ATOM 782 C C . ALA A 1 96 ? -12.864 3.303 12.748 1.00 87.12 96 ALA A C 1
ATOM 784 O O . ALA A 1 96 ? -13.966 3.033 12.272 1.00 87.12 96 ALA A O 1
ATOM 785 N N . GLY A 1 97 ? -12.485 2.838 13.944 1.00 87.12 97 GLY A N 1
ATOM 786 C CA . GLY A 1 97 ? -13.300 1.941 14.773 1.00 87.12 97 GLY A CA 1
ATOM 787 C C . GLY A 1 97 ? -13.177 0.455 14.416 1.00 87.12 97 GLY A C 1
ATOM 788 O O . GLY A 1 97 ? -13.796 -0.390 15.065 1.00 87.12 97 GLY A O 1
ATOM 789 N N . LEU A 1 98 ? -12.352 0.111 13.426 1.00 83.94 98 LEU A N 1
ATOM 790 C CA . LEU A 1 98 ? -11.962 -1.268 13.147 1.00 83.94 98 LEU A CA 1
ATOM 791 C C . LEU A 1 98 ? -10.944 -1.724 14.205 1.00 83.94 98 LEU A C 1
ATOM 793 O O . LEU A 1 98 ? -10.179 -0.928 14.748 1.00 83.94 98 LEU A O 1
ATOM 797 N N . ARG A 1 99 ? -10.940 -3.016 14.540 1.00 75.38 99 ARG A N 1
ATOM 798 C CA . ARG A 1 99 ? -9.958 -3.590 15.474 1.00 75.38 99 ARG A CA 1
ATOM 799 C C . ARG A 1 99 ? -9.141 -4.674 14.775 1.00 75.38 99 ARG A C 1
ATOM 801 O O . ARG A 1 99 ? -9.680 -5.435 13.971 1.00 75.38 99 ARG A O 1
ATOM 808 N N . GLY A 1 100 ? -7.857 -4.781 15.115 1.00 60.12 100 GLY A N 1
ATOM 809 C CA . GLY A 1 100 ? -7.015 -5.903 14.696 1.00 60.12 100 GLY A CA 1
ATOM 810 C C . GLY A 1 100 ? -7.581 -7.268 15.125 1.00 60.12 100 GLY A C 1
ATOM 811 O O . GLY A 1 100 ? -8.474 -7.367 15.972 1.00 60.12 100 GLY A O 1
ATOM 812 N N . ARG A 1 101 ? -7.070 -8.348 14.523 1.00 46.38 101 ARG A N 1
ATOM 813 C CA . ARG A 1 101 ? -7.548 -9.739 14.664 1.00 46.38 101 ARG A CA 1
ATOM 814 C C . ARG A 1 101 ? -7.465 -10.264 16.115 1.00 46.38 101 ARG A C 1
ATOM 816 O O . ARG A 1 101 ? -6.557 -11.013 16.453 1.00 46.38 101 ARG A O 1
ATOM 823 N N . LYS A 1 102 ? -8.438 -9.943 16.976 1.00 37.53 102 LYS A N 1
ATOM 824 C CA . LYS A 1 102 ? -8.737 -10.715 18.201 1.00 37.53 102 LYS A CA 1
ATOM 825 C C . LYS A 1 102 ? -10.116 -11.393 18.118 1.00 37.53 102 LYS A C 1
ATOM 827 O O . LYS A 1 102 ? -11.028 -10.874 17.460 1.00 37.53 102 LYS A O 1
ATOM 832 N N . PRO A 1 103 ? -10.293 -12.572 18.745 1.00 38.34 103 PRO A N 1
ATOM 833 C CA . PRO A 1 103 ? -11.536 -13.326 18.689 1.00 38.34 103 PRO A CA 1
ATOM 834 C C . PRO A 1 103 ? -12.520 -12.809 19.746 1.00 38.34 103 PRO A C 1
ATOM 836 O O . PRO A 1 103 ? -12.640 -13.370 20.824 1.00 38.34 103 PRO A O 1
ATOM 839 N N . SER A 1 104 ? -13.236 -11.726 19.454 1.00 39.00 104 SER A N 1
ATOM 840 C CA . SER A 1 104 ? -14.486 -11.392 20.153 1.00 39.00 104 SER A CA 1
ATOM 841 C C . SER A 1 104 ? -15.263 -10.356 19.350 1.00 39.00 104 SER A C 1
ATOM 843 O O . SER A 1 104 ? -14.675 -9.345 18.994 1.00 39.00 104 SER A O 1
ATOM 845 N N . GLY A 1 105 ? -16.540 -10.629 19.041 1.00 40.56 105 GLY A N 1
ATOM 846 C CA . GLY A 1 105 ? -17.656 -9.720 18.677 1.00 40.56 105 GLY A CA 1
ATOM 847 C C . GLY A 1 105 ? -17.492 -8.504 17.736 1.00 40.56 105 GLY A C 1
ATOM 848 O O . GLY A 1 105 ? -18.495 -7.905 17.364 1.00 40.56 105 GLY A O 1
ATOM 849 N N . HIS A 1 106 ? -16.285 -8.116 17.336 1.00 45.31 106 HIS A N 1
ATOM 850 C CA . HIS A 1 106 ? -15.938 -6.831 16.733 1.00 45.31 106 HIS A CA 1
ATOM 851 C C . HIS A 1 106 ? -15.560 -6.996 15.256 1.00 45.31 106 HIS A C 1
ATOM 853 O O . HIS A 1 106 ? -15.129 -8.067 14.822 1.00 45.31 106 HIS A O 1
ATOM 859 N N . ARG A 1 107 ? -15.730 -5.918 14.483 1.00 42.41 107 ARG A N 1
ATOM 860 C CA . ARG A 1 107 ? -15.367 -5.825 13.059 1.00 42.41 107 ARG A CA 1
ATOM 861 C C . ARG A 1 107 ? -13.841 -5.775 12.926 1.00 42.41 107 ARG A C 1
ATOM 863 O O . ARG A 1 107 ? -13.182 -5.083 13.704 1.00 42.41 107 ARG A O 1
ATOM 870 N N . ARG A 1 108 ? -13.288 -6.549 11.991 1.00 54.28 108 ARG A N 1
ATOM 871 C CA . ARG A 1 108 ? -11.849 -6.858 11.914 1.00 54.28 108 ARG A CA 1
ATOM 872 C C . ARG A 1 108 ? -11.189 -6.242 10.688 1.00 54.28 108 ARG A C 1
ATOM 874 O O . ARG A 1 108 ? -11.861 -6.053 9.680 1.00 54.28 108 ARG A O 1
ATOM 881 N N . MET A 1 109 ? -9.877 -6.031 10.744 1.00 52.88 109 MET A N 1
ATOM 882 C CA . MET A 1 109 ? -9.048 -5.778 9.562 1.00 52.88 109 MET A CA 1
ATOM 883 C C . MET A 1 109 ? -8.035 -6.908 9.335 1.00 52.88 109 MET A C 1
ATOM 885 O O . MET A 1 109 ? -7.517 -7.477 10.299 1.00 52.88 109 MET A O 1
ATOM 889 N N . VAL A 1 110 ? -7.774 -7.245 8.069 1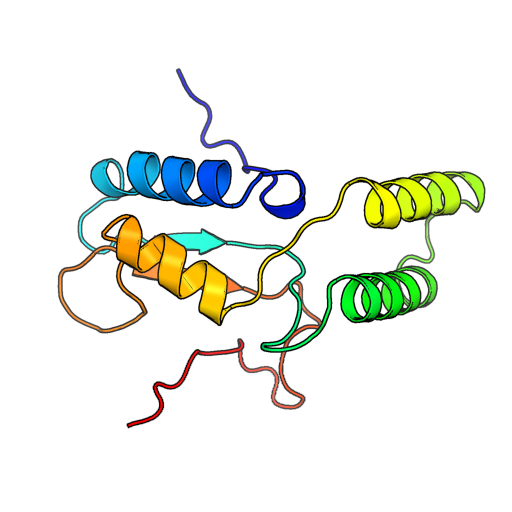.00 56.09 110 VAL A N 1
ATOM 890 C CA . VAL A 1 110 ? -6.730 -8.193 7.651 1.00 56.09 110 VAL A CA 1
ATOM 891 C C . VAL A 1 110 ? -5.859 -7.555 6.573 1.00 56.09 110 VAL A C 1
ATOM 893 O O . VAL A 1 110 ? -6.373 -7.056 5.573 1.00 56.09 110 VAL A O 1
ATOM 896 N N . PHE A 1 111 ? -4.545 -7.625 6.777 1.00 52.59 111 PHE A N 1
ATOM 897 C CA . PHE A 1 111 ? -3.546 -7.321 5.761 1.00 52.59 111 PHE A CA 1
ATOM 898 C C . PHE A 1 111 ? -3.163 -8.604 5.045 1.00 52.59 111 PHE A C 1
ATOM 900 O O . PHE A 1 111 ? -2.731 -9.566 5.687 1.00 52.59 111 PHE A O 1
ATOM 907 N N . MET A 1 112 ? -3.327 -8.620 3.728 1.00 49.41 112 MET A N 1
ATOM 908 C CA . MET A 1 112 ? -2.706 -9.641 2.899 1.00 49.41 112 MET A CA 1
ATOM 909 C C . MET A 1 112 ? -1.624 -8.982 2.050 1.00 49.41 112 MET A C 1
ATOM 911 O O . MET A 1 112 ? -1.968 -8.151 1.207 1.00 49.41 112 MET A O 1
ATOM 915 N N . PRO A 1 113 ? -0.341 -9.338 2.243 1.00 51.62 113 PRO A N 1
ATOM 916 C CA . PRO A 1 113 ? 0.667 -8.991 1.258 1.00 51.62 113 PRO A CA 1
ATOM 917 C C . PRO A 1 113 ? 0.285 -9.602 -0.085 1.00 51.62 113 PRO A C 1
ATOM 919 O O . PRO A 1 113 ? -0.142 -10.760 -0.151 1.00 51.62 113 PRO A O 1
ATOM 922 N N . CYS A 1 114 ? 0.502 -8.854 -1.165 1.00 45.47 114 CYS A N 1
ATOM 923 C CA . CYS A 1 114 ? 0.712 -9.498 -2.455 1.00 45.47 114 CYS A CA 1
ATOM 924 C C . CYS A 1 114 ? 1.884 -10.481 -2.269 1.00 45.47 114 CYS A C 1
ATOM 926 O O . CYS A 1 114 ? 2.848 -10.114 -1.598 1.00 45.47 114 CYS A O 1
ATOM 928 N N . ALA A 1 115 ? 1.757 -11.716 -2.770 1.00 40.94 115 ALA A N 1
ATOM 929 C CA . ALA A 1 115 ? 2.368 -12.982 -2.309 1.00 40.94 115 ALA A CA 1
ATOM 930 C C . ALA A 1 115 ? 3.873 -13.027 -1.925 1.00 40.94 115 ALA A C 1
ATOM 932 O O . ALA A 1 115 ? 4.349 -14.061 -1.472 1.00 40.94 115 ALA A O 1
ATOM 933 N N . HIS A 1 116 ? 4.622 -11.939 -2.073 1.00 47.94 116 HIS A N 1
ATOM 934 C CA . HIS A 1 116 ? 6.053 -11.812 -1.820 1.00 47.94 116 HIS A CA 1
ATOM 935 C C . HIS A 1 116 ? 6.449 -10.852 -0.682 1.00 47.94 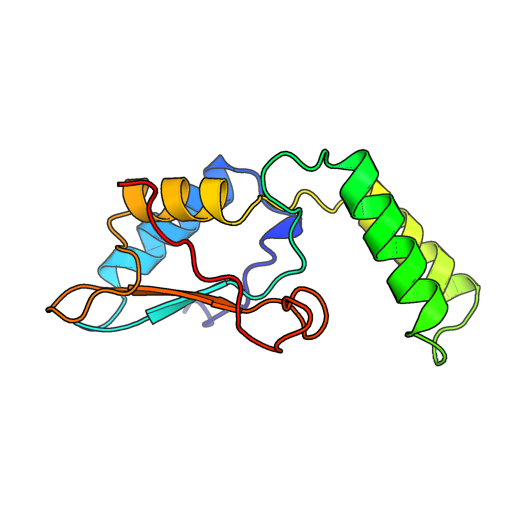116 HIS A C 1
ATOM 937 O O . HIS A 1 116 ? 7.635 -10.633 -0.467 1.00 47.94 116 HIS A O 1
ATOM 943 N N . SER A 1 117 ? 5.499 -10.281 0.071 1.00 40.16 117 SER A N 1
ATOM 944 C CA . SER A 1 117 ? 5.794 -9.576 1.346 1.00 40.16 117 SER A CA 1
ATOM 945 C C . SER A 1 117 ? 5.588 -10.464 2.586 1.00 40.16 117 SER A C 1
ATOM 947 O O . SER A 1 117 ? 5.442 -9.972 3.707 1.00 40.16 117 SER A O 1
ATOM 949 N N . LEU A 1 118 ? 5.560 -11.785 2.384 1.00 38.19 118 LEU A N 1
ATOM 950 C CA . LEU A 1 118 ? 5.616 -12.779 3.452 1.00 38.19 118 LEU A CA 1
ATOM 951 C C . LEU A 1 118 ? 7.038 -12.815 4.027 1.00 38.19 118 LEU A C 1
ATOM 953 O O . LEU A 1 118 ? 8.013 -12.587 3.314 1.00 38.19 118 LEU A O 1
ATOM 957 N N . ARG A 1 119 ? 7.157 -13.109 5.322 1.00 37.66 119 ARG A N 1
ATOM 958 C CA . ARG A 1 119 ? 8.438 -13.557 5.889 1.00 37.66 119 ARG A CA 1
ATOM 959 C C . ARG A 1 119 ? 8.863 -14.850 5.174 1.00 37.66 119 ARG A C 1
ATOM 961 O O . ARG A 1 119 ? 8.010 -15.530 4.605 1.00 37.66 119 ARG A O 1
ATOM 968 N N . ASP A 1 120 ? 10.139 -15.227 5.260 1.00 36.62 120 ASP A N 1
ATOM 969 C CA . ASP A 1 120 ? 10.666 -16.477 4.669 1.00 36.62 120 ASP A CA 1
ATOM 970 C C . ASP A 1 120 ? 9.874 -17.742 5.078 1.00 36.62 120 ASP A C 1
ATOM 972 O O . ASP A 1 120 ? 9.940 -18.768 4.408 1.00 36.62 120 ASP A O 1
ATOM 976 N N . ASP A 1 121 ? 9.088 -17.675 6.160 1.00 37.06 121 ASP A N 1
ATOM 977 C CA . ASP A 1 121 ? 8.216 -18.746 6.655 1.00 37.06 121 ASP A CA 1
ATOM 978 C C . ASP A 1 121 ? 6.799 -18.770 6.037 1.00 37.06 121 ASP A C 1
ATOM 980 O O . ASP A 1 121 ? 5.960 -19.575 6.445 1.00 37.06 121 ASP A O 1
ATOM 984 N N . GLY A 1 122 ? 6.499 -17.902 5.065 1.00 32.41 122 GLY A N 1
ATOM 985 C CA . GLY A 1 122 ? 5.201 -17.860 4.386 1.00 32.41 122 GLY A CA 1
ATOM 986 C C . GLY A 1 122 ? 4.046 -17.341 5.253 1.00 32.41 122 GLY A C 1
ATOM 987 O O . GLY A 1 122 ? 2.886 -17.414 4.837 1.00 32.41 122 GLY A O 1
ATOM 988 N N . ALA A 1 123 ? 4.317 -16.807 6.449 1.00 32.84 123 ALA A N 1
ATOM 989 C CA . ALA A 1 123 ? 3.281 -16.236 7.299 1.00 32.84 123 ALA A CA 1
ATOM 990 C C . ALA A 1 123 ? 2.925 -14.803 6.852 1.00 32.84 123 ALA A C 1
ATOM 992 O O . ALA A 1 123 ? 3.827 -13.991 6.605 1.00 32.84 123 ALA A O 1
ATOM 993 N N . PRO A 1 124 ? 1.625 -14.431 6.790 1.00 35.66 124 PRO A N 1
ATOM 994 C CA . PRO A 1 124 ? 1.242 -13.031 6.635 1.00 35.66 124 PRO A CA 1
ATOM 995 C C . PRO A 1 124 ? 1.874 -12.221 7.767 1.00 35.66 124 PRO A C 1
ATOM 997 O O . PRO A 1 124 ? 1.900 -12.680 8.914 1.00 35.66 124 PRO A O 1
ATOM 1000 N N . VAL A 1 125 ? 2.386 -11.025 7.454 1.00 38.72 125 VAL A N 1
ATOM 1001 C CA . VAL A 1 125 ? 2.964 -10.112 8.449 1.00 38.72 125 VAL A CA 1
ATOM 1002 C C . VAL A 1 125 ? 1.866 -9.734 9.438 1.00 38.72 125 VAL A C 1
ATOM 1004 O O . VAL A 1 125 ? 1.051 -8.842 9.225 1.00 38.72 125 VAL A O 1
ATOM 1007 N N . CYS A 1 126 ? 1.803 -10.496 10.522 1.00 35.12 126 CYS A N 1
ATOM 1008 C CA . CYS A 1 126 ? 0.878 -10.286 11.609 1.00 35.12 126 CYS A CA 1
ATOM 1009 C C . CYS A 1 126 ? 1.560 -9.316 12.568 1.00 35.12 126 CYS A C 1
ATOM 1011 O O . CYS A 1 126 ? 2.592 -9.660 13.150 1.00 35.12 126 CYS A O 1
ATOM 1013 N N . VAL A 1 127 ? 0.982 -8.125 12.738 1.00 37.91 127 VAL A N 1
ATOM 1014 C CA . VAL A 1 127 ? 1.359 -7.181 13.794 1.00 37.91 127 VAL A CA 1
ATOM 1015 C C . VAL A 1 127 ? 1.239 -7.923 15.129 1.00 37.91 127 VAL A C 1
ATOM 1017 O O . VAL A 1 127 ? 0.147 -8.123 15.665 1.00 37.91 127 VAL A O 1
ATOM 1020 N N . ARG A 1 128 ? 2.364 -8.420 15.652 1.00 29.22 128 ARG A N 1
ATOM 1021 C CA . ARG A 1 128 ? 2.460 -8.796 17.060 1.00 29.22 128 ARG A CA 1
ATOM 1022 C C . ARG A 1 128 ? 2.648 -7.486 17.806 1.00 29.22 128 ARG A C 1
ATOM 1024 O O . ARG A 1 128 ? 3.610 -6.773 17.548 1.00 29.22 128 ARG A O 1
ATOM 1031 N N . ARG A 1 129 ? 1.724 -7.175 18.716 1.00 32.25 129 ARG A N 1
ATOM 1032 C CA . ARG A 1 129 ? 1.926 -6.107 19.698 1.00 32.25 129 ARG A CA 1
ATOM 1033 C C . ARG A 1 129 ? 3.267 -6.326 20.405 1.00 32.25 129 ARG A C 1
ATOM 1035 O O . ARG A 1 129 ? 3.497 -7.423 20.917 1.00 32.25 129 ARG A O 1
ATOM 1042 N N . ALA A 1 130 ? 4.095 -5.286 20.462 1.00 29.42 130 ALA A N 1
ATOM 1043 C CA . ALA A 1 130 ? 5.007 -5.120 21.584 1.00 29.42 130 ALA A CA 1
ATOM 1044 C C . ALA A 1 130 ? 4.153 -5.042 22.863 1.00 29.42 130 ALA A C 1
ATOM 1046 O O . ALA A 1 130 ? 3.069 -4.447 22.839 1.00 29.42 130 ALA A O 1
ATOM 1047 N N . GLY A 1 131 ? 4.585 -5.771 23.893 1.00 35.34 131 GLY A N 1
ATOM 1048 C CA . GLY A 1 131 ? 3.893 -5.898 25.178 1.00 35.34 131 GLY A CA 1
ATOM 1049 C C . GLY A 1 131 ? 3.708 -4.576 25.902 1.00 35.34 131 GLY A C 1
ATOM 1050 O O . GLY A 1 131 ? 4.491 -3.640 25.634 1.00 35.34 131 GLY A O 1
#